Protein AF-A0A924K317-F1 (afdb_monomer_lite)

Foldseek 3Di:
DDDPPDPDPPPPPPPQLDPVQLVVLVVQLVVLLVQLLVCLLVPVPPPVSNVVSVVSNQVSVQSNCVNVVHPNDRPPPCPNPVSNVVSVVVHDPPPPDD

Radius of gyration: 21.22 Å; chains: 1; bounding box: 28×21×93 Å

Sequence (98 aa):
MSGKSVPDRNNYPDARASPVGIARAEADYQRFRFAYLEVARIDPTNEVGLAMIGADMDRAHAQLQALTGLPMLPFTQGPSAVFRREAQRLAPAHEHEE

pLDDT: mean 71.86, std 18.34, range [39.88, 95.5]

Secondary structure (DSSP, 8-state):
-----PPPTT--------HHHHHHHHHHHHHHHHHHHHHHHH-TT-HHHHHHHHHHHHHHHHHHHHHHT-------S-HHHHHHHHHHHHS-------

Structure (mmCIF, N/CA/C/O backbone):
data_AF-A0A924K317-F1
#
_entry.id   AF-A0A924K317-F1
#
loop_
_atom_site.group_PDB
_atom_site.id
_atom_site.type_symbol
_atom_site.label_atom_id
_atom_site.label_alt_id
_atom_site.label_comp_id
_atom_site.label_asym_id
_atom_site.label_entity_id
_atom_site.label_seq_id
_atom_site.pdbx_PDB_ins_code
_atom_site.Cartn_x
_atom_site.Cartn_y
_atom_site.Cartn_z
_atom_site.occupancy
_atom_site.B_iso_or_equiv
_atom_site.auth_seq_id
_atom_site.auth_comp_id
_atom_site.auth_asym_id
_atom_site.auth_atom_id
_atom_site.pdbx_PDB_model_num
ATOM 1 N N . MET A 1 1 ? 14.656 -8.498 -57.978 1.00 40.78 1 MET A N 1
ATOM 2 C CA . MET A 1 1 ? 14.179 -9.435 -56.934 1.00 40.78 1 MET A CA 1
ATOM 3 C C . MET A 1 1 ? 14.550 -8.821 -55.590 1.00 40.78 1 MET A C 1
ATOM 5 O O . MET A 1 1 ? 15.722 -8.769 -55.272 1.00 40.78 1 MET A O 1
ATOM 9 N N . SER A 1 2 ? 13.700 -7.958 -55.032 1.00 44.91 2 SER A N 1
ATOM 10 C CA . SER A 1 2 ? 12.691 -8.274 -54.002 1.00 44.91 2 SER A CA 1
ATOM 11 C C . SER A 1 2 ? 13.260 -9.003 -52.786 1.00 44.91 2 SER A C 1
ATOM 13 O O . SER A 1 2 ? 13.488 -10.204 -52.828 1.00 44.91 2 SER A O 1
ATOM 15 N N . GLY A 1 3 ? 13.409 -8.246 -51.703 1.00 43.97 3 GLY A N 1
ATOM 16 C CA . GLY A 1 3 ? 13.675 -8.724 -50.354 1.00 43.97 3 GLY A CA 1
ATOM 17 C C . GLY A 1 3 ? 13.315 -7.617 -49.368 1.00 43.97 3 GLY A C 1
ATOM 18 O O . GLY A 1 3 ? 14.188 -7.043 -48.733 1.00 43.97 3 GLY A O 1
ATOM 19 N N . LYS A 1 4 ? 12.033 -7.227 -49.324 1.00 50.06 4 LYS A N 1
ATOM 20 C CA . LYS A 1 4 ? 11.515 -6.340 -48.275 1.00 50.06 4 LYS A CA 1
ATOM 21 C C . LYS A 1 4 ? 11.596 -7.112 -46.958 1.00 50.06 4 LYS A C 1
ATOM 23 O O . LYS A 1 4 ? 10.774 -7.998 -46.737 1.00 50.06 4 LYS A O 1
ATOM 28 N N . SER A 1 5 ? 12.586 -6.804 -46.121 1.00 50.34 5 SER A N 1
ATOM 29 C CA . SER A 1 5 ? 12.624 -7.287 -44.742 1.00 50.34 5 SER A CA 1
ATOM 30 C C . SER A 1 5 ? 11.365 -6.812 -44.027 1.00 50.34 5 SER A C 1
ATOM 32 O O . SER A 1 5 ? 11.119 -5.616 -43.877 1.00 50.34 5 SER A O 1
ATOM 34 N N . VAL A 1 6 ? 10.530 -7.780 -43.669 1.00 56.06 6 VAL A N 1
ATOM 35 C CA . VAL A 1 6 ? 9.334 -7.609 -42.849 1.00 56.06 6 VAL A CA 1
ATOM 36 C C . VAL A 1 6 ? 9.787 -7.070 -41.487 1.00 56.06 6 VAL A C 1
ATOM 38 O O . VAL A 1 6 ? 10.749 -7.613 -40.942 1.00 56.06 6 VAL A O 1
ATOM 41 N N . PRO A 1 7 ? 9.161 -6.020 -40.927 1.00 48.91 7 PRO A N 1
ATOM 42 C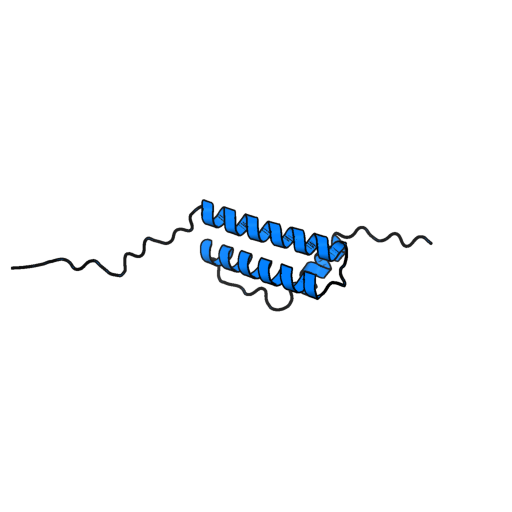 CA . PRO A 1 7 ? 9.483 -5.598 -39.574 1.00 48.91 7 PRO A CA 1
ATOM 43 C C . PRO A 1 7 ? 9.129 -6.735 -38.613 1.00 48.91 7 PRO A C 1
ATOM 45 O O . PRO A 1 7 ? 7.986 -7.196 -38.555 1.00 48.91 7 PRO A O 1
ATOM 48 N N . ASP A 1 8 ? 10.153 -7.203 -37.912 1.00 48.56 8 ASP A N 1
ATOM 49 C CA . ASP A 1 8 ? 10.069 -8.200 -36.861 1.00 48.56 8 ASP A CA 1
ATOM 50 C C . ASP A 1 8 ? 9.066 -7.730 -35.792 1.0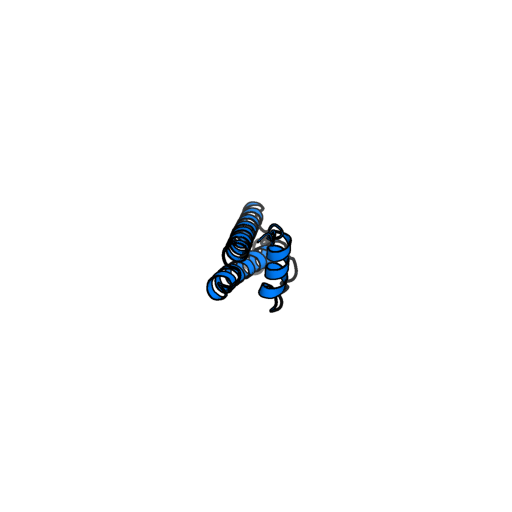0 48.56 8 ASP A C 1
ATOM 52 O O . ASP A 1 8 ? 9.228 -6.680 -35.167 1.00 48.56 8 ASP A O 1
ATOM 56 N N . ARG A 1 9 ? 7.976 -8.488 -35.625 1.00 49.69 9 ARG A N 1
ATOM 57 C CA . ARG A 1 9 ? 6.901 -8.196 -34.660 1.00 49.69 9 ARG A CA 1
ATOM 58 C C . ARG A 1 9 ? 7.320 -8.449 -33.205 1.00 49.69 9 ARG A C 1
ATOM 60 O O . ARG A 1 9 ? 6.490 -8.272 -32.320 1.00 49.69 9 ARG A O 1
ATOM 67 N N . ASN A 1 10 ? 8.570 -8.840 -32.954 1.00 44.38 10 ASN A N 1
ATOM 68 C CA . ASN A 1 10 ? 9.106 -9.067 -31.617 1.00 44.38 10 ASN A CA 1
ATOM 69 C C . ASN A 1 10 ? 9.929 -7.891 -31.083 1.00 44.38 10 ASN A C 1
ATOM 71 O O . ASN A 1 10 ? 10.390 -7.952 -29.945 1.00 44.38 10 ASN A O 1
ATOM 75 N N . ASN A 1 11 ? 10.039 -6.783 -31.821 1.00 42.25 11 ASN A N 1
ATOM 76 C CA . ASN A 1 11 ? 10.598 -5.544 -31.290 1.00 42.25 11 ASN A CA 1
ATOM 77 C C . ASN A 1 11 ? 9.559 -4.787 -30.441 1.00 42.25 11 ASN A C 1
ATOM 79 O O . ASN A 1 11 ? 9.219 -3.635 -30.720 1.00 42.25 11 ASN A O 1
ATOM 83 N N . TYR A 1 12 ? 9.045 -5.438 -29.393 1.00 43.47 12 TYR A N 1
ATOM 84 C CA . TYR A 1 12 ? 8.607 -4.679 -28.230 1.00 43.47 12 TYR A CA 1
ATOM 85 C C . TYR A 1 12 ? 9.869 -4.007 -27.691 1.00 43.47 12 TYR A C 1
ATOM 87 O O . TYR A 1 12 ? 10.850 -4.715 -27.449 1.00 43.47 12 TYR A O 1
ATOM 95 N N . PRO A 1 13 ? 9.906 -2.672 -27.540 1.00 46.16 13 PRO A N 1
ATOM 96 C CA . PRO A 1 13 ? 10.973 -2.076 -26.765 1.00 46.16 13 PRO A CA 1
ATOM 97 C C . PRO A 1 13 ? 10.960 -2.792 -25.420 1.00 46.16 13 PRO A C 1
ATOM 99 O O . PRO A 1 13 ? 9.929 -2.808 -24.748 1.00 46.16 13 PRO A O 1
ATOM 102 N N . ASP A 1 14 ? 12.083 -3.445 -25.120 1.00 50.25 14 ASP A N 1
ATOM 103 C CA . ASP A 1 14 ? 12.518 -3.865 -23.797 1.00 50.25 14 ASP A CA 1
ATOM 104 C C . ASP A 1 14 ? 11.878 -2.900 -22.799 1.00 50.25 14 ASP A C 1
ATOM 106 O O . ASP A 1 14 ? 12.257 -1.724 -22.737 1.00 50.25 14 ASP A O 1
ATOM 110 N N . ALA A 1 15 ? 10.798 -3.345 -22.147 1.00 50.81 15 ALA A N 1
ATOM 111 C CA . ALA A 1 15 ? 10.029 -2.546 -21.209 1.00 50.81 15 ALA A CA 1
ATOM 112 C C . ALA A 1 15 ? 10.855 -2.452 -19.929 1.00 50.81 15 ALA A C 1
ATOM 114 O O . ALA A 1 15 ? 10.443 -2.895 -18.863 1.00 50.81 15 ALA A O 1
ATOM 115 N N . ARG A 1 16 ? 12.067 -1.905 -20.051 1.00 55.56 16 ARG A N 1
ATOM 116 C CA . ARG A 1 16 ? 12.873 -1.426 -18.948 1.00 55.56 16 ARG A CA 1
ATOM 117 C C . ARG A 1 16 ? 11.953 -0.486 -18.216 1.00 55.56 16 ARG A C 1
ATOM 119 O O . ARG A 1 16 ? 11.614 0.577 -18.742 1.00 55.56 16 ARG A O 1
ATOM 126 N N . ALA A 1 17 ? 11.478 -0.918 -17.057 1.00 61.19 17 ALA A N 1
ATOM 127 C CA . ALA A 1 17 ? 10.716 -0.055 -16.195 1.00 61.19 17 ALA A CA 1
ATOM 128 C C . ALA A 1 17 ? 11.494 1.248 -16.068 1.00 61.19 17 ALA A C 1
ATOM 130 O O . ALA A 1 17 ? 12.650 1.268 -15.642 1.00 61.19 17 ALA A O 1
ATOM 131 N N . SER A 1 18 ? 10.891 2.331 -16.557 1.00 78.75 18 SER A N 1
ATOM 132 C CA . SER A 1 18 ? 11.515 3.636 -16.443 1.00 78.75 18 SER A CA 1
ATOM 133 C C . SER A 1 18 ? 11.784 3.867 -14.955 1.00 78.75 18 SER A C 1
ATOM 135 O O . SER A 1 18 ? 10.877 3.612 -14.155 1.00 78.75 18 SER A O 1
ATOM 137 N N . PRO A 1 19 ? 12.966 4.366 -14.556 1.00 81.56 19 PRO A N 1
ATOM 138 C CA . PRO A 1 19 ? 13.222 4.742 -13.167 1.00 81.56 19 PRO A CA 1
ATOM 139 C C . PRO A 1 19 ? 12.106 5.623 -12.582 1.00 81.56 19 PRO A C 1
ATOM 141 O O . PRO A 1 19 ? 11.749 5.492 -11.417 1.00 81.56 19 PRO A O 1
ATOM 144 N N . VAL A 1 20 ? 11.474 6.448 -13.426 1.00 86.06 20 VAL A N 1
ATOM 145 C CA . VAL A 1 20 ? 10.302 7.267 -13.080 1.00 86.06 20 VAL A CA 1
ATOM 146 C C . VAL A 1 20 ? 9.067 6.415 -12.757 1.00 86.06 20 VAL A C 1
ATOM 148 O O . VAL A 1 20 ? 8.325 6.727 -11.831 1.00 86.06 20 VAL A O 1
ATOM 151 N N . GLY A 1 21 ? 8.835 5.336 -13.506 1.00 85.62 21 GLY A N 1
ATOM 152 C CA . GLY A 1 21 ? 7.727 4.407 -13.276 1.00 85.62 21 GLY A CA 1
ATOM 153 C C . GLY A 1 21 ? 7.884 3.619 -11.977 1.00 85.62 21 GLY A C 1
ATOM 154 O O . GLY A 1 21 ? 6.916 3.491 -11.232 1.00 85.62 21 GLY A O 1
ATOM 155 N N . ILE A 1 22 ? 9.104 3.156 -11.682 1.00 86.81 22 ILE A N 1
ATOM 156 C CA . ILE A 1 22 ? 9.428 2.471 -10.419 1.00 86.81 22 ILE A CA 1
ATOM 157 C C . ILE A 1 22 ? 9.212 3.425 -9.242 1.00 86.81 22 ILE A C 1
ATOM 159 O O . ILE A 1 22 ? 8.457 3.098 -8.332 1.00 86.81 22 ILE A O 1
ATOM 163 N N . ALA A 1 23 ? 9.792 4.629 -9.302 1.00 88.62 23 ALA A N 1
ATOM 164 C CA . ALA A 1 23 ? 9.666 5.624 -8.239 1.00 88.62 23 ALA A CA 1
ATOM 165 C C . ALA A 1 23 ? 8.205 6.014 -7.969 1.00 88.62 23 ALA A C 1
ATOM 167 O O . ALA A 1 23 ? 7.810 6.206 -6.821 1.00 88.62 23 ALA A O 1
ATOM 168 N N . ARG A 1 24 ? 7.377 6.103 -9.018 1.00 89.94 24 ARG A N 1
ATOM 169 C CA . ARG A 1 24 ? 5.947 6.386 -8.870 1.00 89.94 24 ARG A CA 1
ATOM 170 C C . ARG A 1 24 ? 5.196 5.233 -8.203 1.00 89.94 24 ARG A C 1
ATOM 172 O O . ARG A 1 24 ? 4.442 5.483 -7.271 1.00 89.94 24 ARG A O 1
ATOM 179 N N . ALA A 1 25 ? 5.419 3.996 -8.647 1.00 89.25 25 ALA A N 1
ATOM 180 C CA . ALA A 1 25 ? 4.777 2.823 -8.052 1.00 89.25 25 ALA A CA 1
ATOM 181 C C . ALA A 1 25 ? 5.190 2.628 -6.582 1.00 89.25 25 ALA A C 1
ATOM 183 O O . ALA A 1 25 ? 4.360 2.293 -5.740 1.00 89.25 25 ALA A O 1
ATOM 184 N N . GLU A 1 26 ? 6.456 2.898 -6.258 1.00 90.69 26 GLU A N 1
ATOM 185 C CA . GLU A 1 26 ? 6.956 2.882 -4.885 1.00 90.69 26 GLU A CA 1
ATOM 186 C C . GLU A 1 26 ? 6.309 3.981 -4.029 1.00 90.69 26 GLU A C 1
ATOM 188 O O . GLU A 1 26 ? 5.844 3.701 -2.923 1.00 90.69 26 GLU A O 1
ATOM 193 N N . ALA A 1 27 ? 6.205 5.209 -4.546 1.00 94.19 27 ALA A N 1
ATOM 194 C CA . ALA A 1 27 ? 5.539 6.308 -3.848 1.00 94.19 27 ALA A CA 1
ATOM 195 C C . ALA A 1 27 ? 4.054 6.009 -3.577 1.00 94.19 27 ALA A C 1
ATOM 197 O O . ALA A 1 27 ? 3.572 6.258 -2.470 1.00 94.19 27 ALA A O 1
ATOM 198 N N . ASP A 1 28 ? 3.344 5.435 -4.552 1.00 92.69 28 ASP A N 1
ATOM 199 C CA . ASP A 1 28 ? 1.943 5.038 -4.398 1.00 92.69 28 ASP A CA 1
ATOM 200 C C . ASP A 1 28 ? 1.798 3.934 -3.335 1.00 92.69 28 ASP A C 1
ATOM 202 O O . ASP A 1 28 ? 0.967 4.055 -2.432 1.00 92.69 28 ASP A O 1
ATOM 206 N N . TYR A 1 29 ? 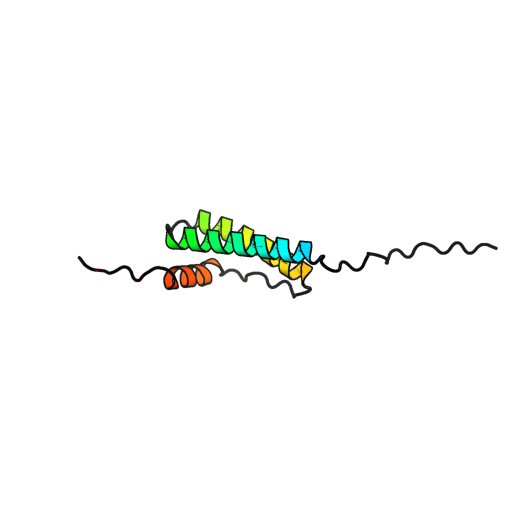2.660 2.910 -3.356 1.00 91.88 29 TYR A N 1
ATOM 207 C CA . TYR A 1 29 ? 2.672 1.863 -2.329 1.00 91.88 29 TYR A CA 1
ATOM 208 C C . TYR A 1 29 ? 2.901 2.432 -0.921 1.00 91.88 29 TYR A C 1
ATOM 210 O O . TYR A 1 29 ? 2.146 2.123 0.003 1.00 91.88 29 TYR A O 1
ATOM 218 N N . GLN A 1 30 ? 3.900 3.304 -0.749 1.00 94.00 30 GLN A N 1
ATOM 219 C CA . GLN A 1 30 ? 4.188 3.916 0.553 1.00 94.00 30 GLN A CA 1
ATOM 220 C C . GLN A 1 30 ? 3.044 4.813 1.035 1.00 94.00 30 GLN A C 1
ATOM 222 O O . GLN A 1 30 ? 2.722 4.811 2.224 1.00 94.00 30 GLN A O 1
ATOM 227 N N . ARG A 1 31 ? 2.387 5.537 0.122 1.00 95.50 31 ARG A N 1
ATOM 228 C CA . ARG A 1 31 ? 1.219 6.364 0.440 1.00 95.50 31 ARG A CA 1
ATOM 229 C C . ARG A 1 31 ? 0.063 5.523 0.979 1.00 95.50 31 ARG A C 1
ATOM 231 O O . ARG A 1 31 ? -0.507 5.881 2.009 1.00 95.50 31 ARG A O 1
ATOM 238 N N . PHE A 1 32 ? -0.271 4.410 0.323 1.00 93.12 32 PHE A N 1
ATOM 239 C CA . PHE A 1 32 ? -1.338 3.525 0.801 1.00 93.12 32 PHE A CA 1
ATOM 240 C C . PHE A 1 32 ? -0.957 2.817 2.100 1.00 93.12 32 PHE A C 1
ATOM 242 O O . PHE A 1 32 ? -1.787 2.721 3.001 1.00 93.12 32 PHE A O 1
ATOM 249 N N . ARG A 1 33 ? 0.307 2.404 2.251 1.00 91.31 33 ARG A N 1
ATOM 250 C CA . ARG A 1 33 ? 0.806 1.833 3.508 1.00 91.31 33 ARG A CA 1
ATOM 251 C C . ARG A 1 33 ? 0.666 2.817 4.670 1.00 91.31 33 ARG A C 1
ATOM 253 O O . ARG A 1 33 ? 0.195 2.429 5.736 1.00 91.31 33 ARG A O 1
ATOM 260 N N . PHE A 1 34 ? 1.037 4.083 4.476 1.00 93.94 34 PHE A N 1
ATOM 261 C CA . PHE A 1 34 ? 0.877 5.115 5.502 1.00 93.94 34 PHE A CA 1
ATOM 262 C C . PHE A 1 34 ? -0.597 5.310 5.879 1.00 93.94 34 PHE A C 1
ATOM 264 O O . PHE A 1 34 ? -0.932 5.253 7.059 1.00 93.94 34 PHE A O 1
ATOM 271 N N . ALA A 1 35 ? -1.479 5.448 4.883 1.00 92.69 35 ALA A N 1
ATOM 272 C CA . ALA A 1 35 ? -2.916 5.599 5.113 1.00 92.69 35 ALA A CA 1
ATOM 273 C C . ALA A 1 35 ? -3.513 4.392 5.857 1.00 92.69 35 ALA A C 1
ATOM 275 O O . ALA A 1 35 ? -4.319 4.562 6.769 1.00 92.69 35 ALA A O 1
ATOM 276 N N . TYR A 1 36 ? -3.084 3.174 5.512 1.00 89.81 36 TYR A N 1
ATOM 277 C CA . TYR A 1 36 ? -3.527 1.959 6.190 1.00 89.81 36 TYR A CA 1
ATOM 278 C C . TYR A 1 36 ? -3.141 1.994 7.669 1.00 89.81 36 TYR A C 1
ATOM 280 O O . TYR A 1 36 ? -3.976 1.741 8.533 1.00 89.81 36 TYR A O 1
ATOM 288 N N . LEU A 1 37 ? -1.875 2.308 7.970 1.00 89.56 37 LEU A N 1
ATOM 289 C CA . LEU A 1 37 ? -1.370 2.356 9.343 1.00 89.56 37 LEU A CA 1
ATOM 290 C C . LEU A 1 37 ? -2.039 3.466 10.157 1.00 89.56 37 LEU A C 1
ATOM 292 O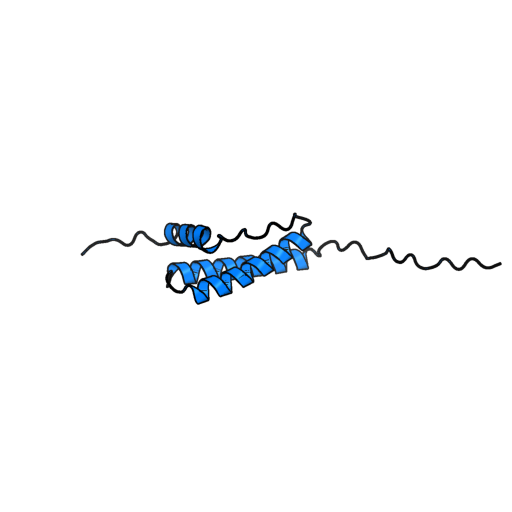 O . LEU A 1 37 ? -2.338 3.262 11.331 1.00 89.56 37 LEU A O 1
ATOM 296 N N . GLU A 1 38 ? -2.304 4.618 9.544 1.00 92.00 38 GLU A N 1
ATOM 297 C CA . GLU A 1 38 ? -3.009 5.722 10.187 1.00 92.00 38 GLU A CA 1
ATOM 298 C C . GLU A 1 38 ? -4.440 5.327 10.568 1.00 92.00 38 GLU A C 1
ATOM 300 O O . GLU A 1 38 ? -4.821 5.471 11.730 1.00 92.00 38 GLU A O 1
ATOM 305 N N . VAL A 1 39 ? -5.200 4.749 9.631 1.00 87.19 39 VAL A N 1
ATOM 306 C CA . VAL A 1 39 ? -6.558 4.258 9.905 1.00 87.19 39 VAL A CA 1
ATOM 307 C C . VAL A 1 39 ? -6.529 3.139 10.938 1.00 87.19 39 VAL A C 1
ATOM 309 O O . VAL A 1 39 ? -7.295 3.182 11.891 1.00 87.19 39 VAL A O 1
ATOM 312 N N . ALA A 1 40 ? -5.609 2.182 10.820 1.00 87.69 40 ALA A N 1
ATOM 313 C CA . ALA A 1 40 ? -5.500 1.077 11.769 1.00 87.69 40 ALA A CA 1
ATOM 314 C C . ALA A 1 40 ? -5.139 1.543 13.189 1.00 87.69 40 ALA A C 1
ATOM 316 O O . ALA A 1 40 ? -5.501 0.878 14.155 1.00 87.69 40 ALA A O 1
ATOM 317 N N . ARG A 1 41 ? -4.426 2.668 13.325 1.00 87.06 41 ARG A N 1
ATOM 318 C CA . ARG A 1 41 ? -4.095 3.278 14.618 1.00 87.06 41 ARG A CA 1
ATOM 319 C C . ARG A 1 41 ? -5.271 4.056 15.210 1.00 87.06 41 ARG A C 1
ATOM 321 O O . ARG A 1 41 ? -5.453 4.019 16.420 1.00 87.06 41 ARG A O 1
ATOM 328 N N . ILE A 1 42 ? -6.014 4.796 14.384 1.00 91.00 42 ILE A N 1
ATOM 329 C CA . ILE A 1 42 ? -7.119 5.663 14.831 1.00 91.00 42 ILE A CA 1
ATOM 330 C C . ILE A 1 42 ? -8.393 4.851 15.081 1.00 91.00 42 ILE A C 1
ATOM 332 O O . ILE A 1 42 ? -9.045 5.029 16.104 1.00 91.00 42 ILE A O 1
ATOM 336 N N . ASP A 1 43 ? -8.740 3.968 14.148 1.00 89.25 43 ASP A N 1
ATOM 337 C CA . ASP A 1 43 ? -9.929 3.124 14.191 1.00 89.25 43 ASP A CA 1
ATOM 338 C C . ASP A 1 43 ? -9.605 1.724 13.633 1.00 89.25 43 ASP A C 1
ATOM 340 O O . ASP A 1 43 ? -9.888 1.408 12.469 1.00 89.25 43 ASP A O 1
ATOM 344 N N . PRO A 1 44 ? -9.013 0.843 14.460 1.00 84.81 44 PRO A N 1
ATOM 345 C CA . PRO A 1 44 ? -8.698 -0.529 14.064 1.00 84.81 44 PRO A CA 1
ATOM 346 C C . PRO A 1 44 ? -9.938 -1.378 13.747 1.00 84.81 44 PRO A C 1
ATOM 348 O O . PRO A 1 44 ? -9.791 -2.475 13.200 1.00 84.81 44 PRO A O 1
ATOM 351 N N . THR A 1 45 ? -11.138 -0.908 14.106 1.00 85.88 45 THR A N 1
ATOM 352 C CA . THR A 1 45 ? -12.409 -1.602 13.866 1.00 85.88 45 THR A CA 1
ATOM 353 C C . THR A 1 45 ? -13.065 -1.205 12.548 1.00 85.88 45 THR A C 1
ATOM 355 O O . THR A 1 45 ? -14.033 -1.842 12.135 1.00 85.88 45 THR A O 1
ATOM 358 N N . ASN A 1 46 ? -12.512 -0.217 11.836 1.00 88.25 46 ASN A N 1
ATOM 359 C CA . ASN A 1 46 ? -12.962 0.169 10.504 1.00 88.25 46 ASN A CA 1
ATOM 360 C C . ASN A 1 46 ? -12.531 -0.854 9.443 1.00 88.25 46 ASN A C 1
ATOM 362 O O . ASN A 1 46 ? -11.648 -0.613 8.617 1.00 88.25 46 ASN A O 1
ATOM 366 N N . GLU A 1 47 ? -13.165 -2.025 9.462 1.00 84.44 47 GLU A N 1
ATOM 367 C CA . GLU A 1 47 ? -12.829 -3.138 8.573 1.00 84.44 47 GLU A CA 1
ATOM 368 C C . GLU A 1 47 ? -12.981 -2.770 7.094 1.00 84.44 47 GLU A C 1
ATOM 370 O O . GLU A 1 47 ? -12.163 -3.183 6.273 1.00 84.44 47 GLU A O 1
ATOM 375 N N . VAL A 1 48 ? -13.981 -1.949 6.757 1.00 87.69 48 VAL A N 1
ATOM 376 C CA . VAL A 1 48 ? -14.234 -1.500 5.380 1.00 87.69 48 VAL A CA 1
ATOM 377 C C . VAL A 1 48 ? -13.123 -0.567 4.900 1.00 87.69 48 VAL A C 1
ATOM 379 O O . VAL A 1 48 ? -12.563 -0.791 3.828 1.00 87.69 48 VAL A O 1
ATOM 382 N N . GLY A 1 49 ? -12.763 0.445 5.694 1.00 87.62 49 GLY A N 1
ATOM 383 C CA . GLY A 1 49 ? -11.690 1.382 5.355 1.00 87.62 49 GLY A CA 1
ATOM 384 C C . GLY A 1 49 ? -10.342 0.678 5.213 1.00 87.62 49 GLY A C 1
ATOM 385 O O . GLY A 1 49 ? -9.631 0.887 4.230 1.00 87.62 49 GLY A O 1
ATOM 386 N N . LEU A 1 50 ? -10.030 -0.230 6.139 1.00 87.19 50 LEU A N 1
ATOM 387 C CA . LEU A 1 50 ? -8.816 -1.044 6.080 1.00 87.19 50 LEU A CA 1
ATOM 388 C C . LEU A 1 50 ? -8.798 -1.969 4.856 1.00 87.19 50 LEU A C 1
ATOM 390 O O . LEU A 1 50 ? -7.768 -2.075 4.191 1.00 87.19 50 LEU A O 1
ATOM 394 N N . ALA A 1 51 ? -9.922 -2.604 4.512 1.00 85.50 51 ALA A N 1
ATOM 395 C CA . ALA A 1 51 ? -10.017 -3.460 3.330 1.00 85.50 51 ALA A CA 1
ATOM 396 C C . ALA A 1 51 ? -9.839 -2.673 2.022 1.00 85.50 51 ALA A C 1
ATOM 398 O O . ALA A 1 51 ? -9.139 -3.137 1.121 1.00 85.50 51 ALA A O 1
ATOM 399 N N . MET A 1 52 ? -10.428 -1.477 1.921 1.00 89.00 52 MET A N 1
ATOM 400 C CA . MET A 1 52 ? -10.291 -0.618 0.740 1.00 89.00 52 MET A CA 1
ATOM 401 C C . MET A 1 52 ? -8.844 -0.167 0.534 1.00 89.00 52 MET A C 1
ATOM 403 O O . MET A 1 52 ? -8.293 -0.350 -0.550 1.00 89.00 52 MET A O 1
ATOM 407 N N . ILE A 1 53 ? -8.205 0.358 1.584 1.00 91.06 53 ILE A N 1
ATOM 408 C CA . ILE A 1 53 ? -6.816 0.824 1.497 1.00 91.06 53 ILE A CA 1
ATOM 409 C C . ILE A 1 53 ? -5.869 -0.354 1.245 1.00 91.06 53 ILE A C 1
ATOM 411 O O . ILE A 1 53 ? -4.943 -0.237 0.445 1.00 91.06 53 ILE A O 1
ATOM 415 N N . GLY A 1 54 ? -6.117 -1.505 1.879 1.00 87.62 54 GLY A N 1
ATOM 416 C CA . GLY A 1 54 ? -5.353 -2.729 1.637 1.00 87.62 54 GLY A CA 1
ATOM 417 C C . GLY A 1 54 ? -5.417 -3.174 0.174 1.00 87.62 54 GLY A C 1
ATOM 418 O O . GLY A 1 54 ? -4.383 -3.470 -0.416 1.00 87.62 54 GLY A O 1
ATOM 419 N N . ALA A 1 55 ? -6.599 -3.137 -0.447 1.00 87.62 55 ALA A N 1
ATOM 420 C CA . ALA A 1 55 ? -6.754 -3.480 -1.859 1.00 87.62 55 ALA A CA 1
ATOM 421 C C . ALA A 1 55 ? -5.997 -2.520 -2.797 1.00 87.62 55 ALA A C 1
ATOM 423 O O . ALA A 1 55 ? -5.414 -2.961 -3.789 1.00 87.62 55 ALA A O 1
ATOM 424 N N . ASP A 1 56 ? -5.983 -1.218 -2.502 1.00 89.88 56 ASP A N 1
ATOM 425 C CA . ASP A 1 56 ? -5.231 -0.239 -3.297 1.00 89.88 56 ASP A CA 1
ATOM 426 C C . ASP A 1 56 ? -3.713 -0.386 -3.104 1.00 89.88 56 ASP A C 1
ATOM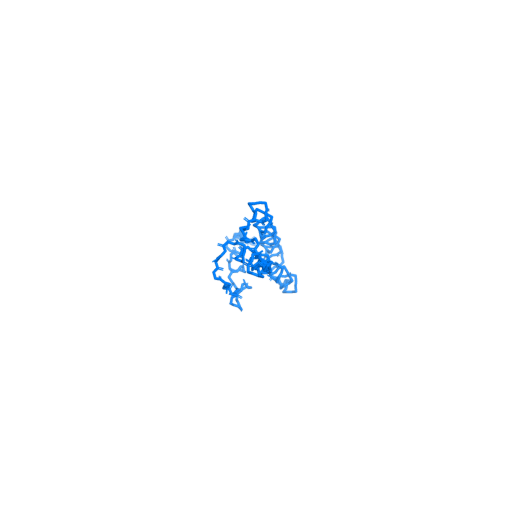 428 O O . ASP A 1 56 ? -2.952 -0.328 -4.075 1.00 89.88 56 ASP A O 1
ATOM 432 N N . MET A 1 57 ? -3.271 -0.674 -1.877 1.00 90.31 57 MET A N 1
ATOM 433 C CA . MET A 1 57 ? -1.880 -1.005 -1.567 1.00 90.31 57 MET A CA 1
ATOM 434 C C . MET A 1 57 ? -1.414 -2.257 -2.324 1.00 90.31 57 MET A C 1
ATOM 436 O O . MET A 1 57 ? -0.327 -2.248 -2.905 1.00 90.31 57 MET A O 1
ATOM 440 N N . ASP A 1 58 ? -2.243 -3.304 -2.381 1.00 86.19 58 ASP A N 1
ATOM 441 C CA . ASP A 1 58 ? -1.947 -4.536 -3.118 1.00 86.19 58 ASP A CA 1
ATOM 442 C C . ASP A 1 58 ? -1.784 -4.269 -4.618 1.00 86.19 58 ASP A C 1
ATOM 444 O O . ASP A 1 58 ? -0.852 -4.782 -5.240 1.00 86.19 58 ASP A O 1
ATOM 448 N N . ARG A 1 59 ? -2.637 -3.418 -5.208 1.00 86.75 59 ARG A N 1
ATOM 449 C CA . ARG A 1 59 ? -2.505 -3.010 -6.619 1.00 86.75 59 ARG A CA 1
ATOM 450 C C . ARG A 1 59 ? -1.212 -2.237 -6.876 1.00 86.75 59 ARG A C 1
ATOM 452 O O . ARG A 1 59 ? -0.544 -2.501 -7.876 1.00 86.75 59 ARG A O 1
ATOM 459 N N . ALA A 1 60 ? -0.839 -1.315 -5.989 1.00 88.69 60 ALA A N 1
ATOM 460 C CA . ALA A 1 60 ? 0.406 -0.558 -6.117 1.00 88.69 60 ALA A CA 1
ATOM 461 C C . ALA A 1 60 ? 1.641 -1.465 -5.988 1.00 88.69 60 ALA A C 1
ATOM 463 O O . ALA A 1 60 ? 2.585 -1.357 -6.772 1.00 88.69 60 ALA A O 1
ATOM 464 N N . HIS A 1 61 ? 1.612 -2.420 -5.054 1.00 86.88 61 HIS A N 1
ATOM 465 C CA . HIS A 1 61 ? 2.691 -3.391 -4.887 1.00 86.88 61 HIS A CA 1
ATOM 466 C C . HIS A 1 61 ? 2.806 -4.338 -6.086 1.00 86.88 61 HIS A C 1
ATOM 468 O O . HIS A 1 61 ? 3.908 -4.593 -6.569 1.00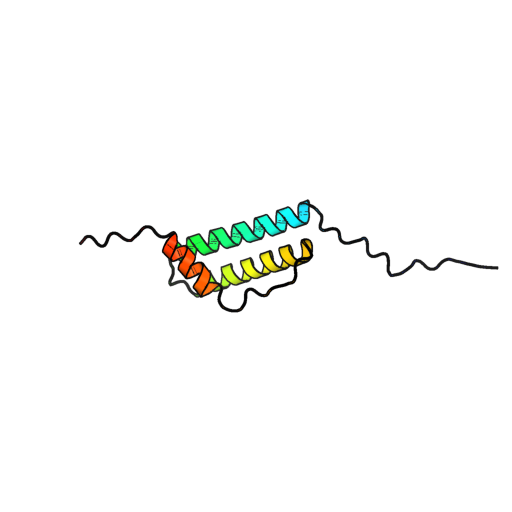 86.88 61 HIS A O 1
ATOM 474 N N . ALA A 1 62 ? 1.674 -4.799 -6.619 1.00 85.38 62 ALA A N 1
ATOM 475 C CA . ALA A 1 62 ? 1.613 -5.591 -7.839 1.00 85.38 62 ALA A CA 1
ATOM 476 C C . ALA A 1 62 ? 2.249 -4.837 -9.025 1.00 85.38 62 ALA A C 1
ATOM 478 O O . ALA A 1 62 ? 3.085 -5.377 -9.752 1.00 85.38 62 ALA A O 1
ATOM 479 N N . GLN A 1 63 ? 1.931 -3.553 -9.189 1.00 86.44 63 GLN A N 1
ATOM 480 C CA . GLN A 1 63 ? 2.552 -2.717 -10.215 1.00 86.44 63 GLN A CA 1
ATOM 481 C C . GLN A 1 63 ? 4.069 -2.576 -10.008 1.00 86.44 63 GLN A C 1
ATOM 483 O O . GLN A 1 63 ? 4.829 -2.670 -10.972 1.00 86.44 63 GLN A O 1
ATOM 488 N N . LEU A 1 64 ? 4.528 -2.399 -8.767 1.00 86.38 64 LEU A N 1
ATOM 489 C CA . LEU A 1 64 ? 5.954 -2.324 -8.445 1.00 86.38 64 LEU A CA 1
ATOM 490 C C . LEU A 1 64 ? 6.690 -3.639 -8.761 1.00 86.38 64 LEU A C 1
ATOM 492 O O . LEU A 1 64 ? 7.773 -3.609 -9.347 1.00 86.38 64 LEU A O 1
ATOM 496 N N . GLN A 1 65 ? 6.099 -4.791 -8.433 1.00 85.06 65 GLN A N 1
ATOM 497 C CA . GLN A 1 65 ? 6.650 -6.115 -8.755 1.00 85.06 65 GLN A CA 1
ATOM 498 C C . GLN A 1 65 ? 6.779 -6.313 -10.270 1.00 85.06 65 GLN A C 1
ATOM 500 O O . GLN A 1 65 ? 7.842 -6.699 -10.754 1.00 85.06 65 GLN A O 1
ATOM 505 N N . ALA A 1 66 ? 5.734 -5.959 -11.025 1.00 85.19 66 ALA A N 1
ATOM 506 C CA . ALA A 1 66 ? 5.740 -6.039 -12.484 1.00 85.19 66 ALA A CA 1
ATOM 507 C C . ALA A 1 66 ? 6.839 -5.168 -13.117 1.00 85.19 66 ALA A C 1
ATOM 509 O O . ALA A 1 66 ? 7.479 -5.583 -14.080 1.00 85.19 66 ALA A O 1
ATOM 510 N N . LEU A 1 67 ? 7.089 -3.977 -12.562 1.00 84.62 67 LEU A N 1
ATOM 511 C CA . LEU A 1 67 ? 8.128 -3.063 -13.042 1.00 84.62 67 LEU A CA 1
ATOM 512 C C . LEU A 1 67 ? 9.547 -3.515 -12.662 1.00 84.62 67 LEU A C 1
ATOM 514 O O . LEU A 1 67 ? 10.489 -3.315 -13.420 1.00 84.62 67 LEU A O 1
ATOM 518 N N . THR A 1 68 ? 9.723 -4.134 -11.501 1.00 81.88 68 THR A N 1
ATOM 519 C CA . THR A 1 68 ? 11.043 -4.576 -11.014 1.00 81.88 68 THR A CA 1
ATOM 520 C C . THR A 1 68 ? 11.424 -5.982 -11.479 1.00 81.88 68 THR A C 1
ATOM 522 O O . THR A 1 68 ? 12.527 -6.444 -11.194 1.00 81.88 68 THR A O 1
ATOM 525 N N . GLY A 1 69 ? 10.534 -6.664 -12.208 1.00 76.19 69 GLY A N 1
ATOM 526 C CA . GLY A 1 69 ? 10.737 -8.044 -12.652 1.00 76.19 69 GLY A CA 1
ATOM 527 C C . GLY A 1 69 ? 10.704 -9.058 -11.506 1.00 76.19 69 GLY A C 1
ATOM 528 O O . GLY A 1 69 ? 11.152 -10.192 -11.674 1.00 76.19 69 GLY A O 1
ATOM 529 N N . LEU A 1 70 ? 10.195 -8.657 -10.338 1.00 72.56 70 LEU A N 1
ATOM 530 C CA . LEU A 1 70 ? 10.001 -9.553 -9.209 1.00 72.56 70 LEU A CA 1
ATOM 531 C C . LEU A 1 70 ? 8.757 -10.423 -9.448 1.00 72.56 70 LEU A C 1
ATOM 533 O O . LEU A 1 70 ? 7.779 -9.957 -10.039 1.00 72.56 70 LEU A O 1
ATOM 537 N N . PRO A 1 71 ? 8.762 -11.690 -8.995 1.00 66.50 71 PRO A N 1
ATOM 538 C CA . PRO A 1 71 ? 7.589 -12.545 -9.100 1.00 66.50 71 PRO A CA 1
ATOM 539 C C . PRO A 1 71 ? 6.396 -11.890 -8.402 1.00 66.50 71 PRO A C 1
ATOM 541 O O . PRO A 1 71 ? 6.525 -11.382 -7.285 1.00 66.50 71 PRO A O 1
ATOM 544 N N . MET A 1 72 ? 5.233 -11.930 -9.061 1.00 61.56 72 MET A N 1
ATOM 545 C CA . MET A 1 72 ? 3.985 -11.451 -8.477 1.00 61.56 72 MET A CA 1
ATOM 546 C C . MET A 1 72 ? 3.576 -12.381 -7.344 1.00 61.56 72 MET A C 1
ATOM 548 O O . MET A 1 72 ? 2.931 -13.407 -7.562 1.00 61.56 72 MET A O 1
ATOM 552 N N . LEU A 1 73 ? 3.994 -12.049 -6.131 1.00 60.00 73 LEU A N 1
ATOM 553 C CA . LEU A 1 73 ? 3.484 -12.697 -4.941 1.00 60.00 73 LEU A CA 1
ATOM 554 C C . LEU A 1 73 ? 2.184 -11.974 -4.596 1.00 60.00 73 LEU A C 1
ATOM 556 O O . LEU A 1 73 ? 2.255 -10.802 -4.208 1.00 60.00 73 LEU A O 1
ATOM 560 N N . PRO A 1 74 ? 1.004 -12.613 -4.747 1.00 55.50 74 PRO A N 1
ATOM 561 C CA . PRO A 1 74 ? -0.200 -12.045 -4.169 1.00 55.50 74 PRO A CA 1
ATOM 562 C C . PRO A 1 74 ? 0.088 -11.812 -2.688 1.00 55.50 74 PRO A C 1
ATOM 564 O O . PRO A 1 74 ? 0.680 -12.674 -2.035 1.00 55.50 74 PRO A O 1
ATOM 567 N N . PHE A 1 75 ? -0.312 -10.660 -2.153 1.00 54.53 75 PHE A N 1
ATOM 568 C CA . PHE A 1 75 ? -0.436 -10.514 -0.710 1.00 54.53 75 PHE A CA 1
ATOM 569 C C . PHE A 1 75 ? -1.459 -11.566 -0.272 1.00 54.53 75 PHE A C 1
ATOM 571 O O . PHE A 1 75 ? -2.665 -11.421 -0.458 1.00 54.53 75 PHE A O 1
ATOM 578 N N . THR A 1 76 ? -0.959 -12.718 0.167 1.00 46.81 76 THR A N 1
ATOM 579 C CA . THR A 1 76 ? -1.721 -13.949 0.350 1.00 46.81 76 THR A CA 1
ATOM 580 C C . THR A 1 76 ? -2.698 -13.753 1.499 1.00 46.81 76 THR A C 1
ATOM 582 O O . THR A 1 76 ? -2.335 -13.965 2.645 1.00 46.81 76 THR A O 1
ATOM 585 N N . GLN A 1 77 ? -3.908 -13.274 1.201 1.00 45.41 77 GLN A N 1
ATOM 586 C CA . GLN A 1 77 ? -5.144 -13.338 2.001 1.00 45.41 77 GLN A CA 1
ATOM 587 C C . GLN A 1 77 ? -5.059 -13.056 3.521 1.00 45.41 77 GLN A C 1
ATOM 589 O O . GLN A 1 77 ? -5.967 -13.403 4.269 1.00 45.41 77 GLN A O 1
ATOM 594 N N . GLY A 1 78 ? -4.010 -12.385 3.994 1.00 46.22 78 GLY A N 1
ATOM 595 C CA . GLY A 1 78 ? -3.804 -12.020 5.394 1.00 46.22 78 GLY A CA 1
ATOM 596 C C . GLY A 1 78 ? -3.088 -10.685 5.656 1.00 46.22 78 GLY A C 1
ATOM 597 O O . GLY A 1 78 ? -2.493 -10.567 6.732 1.00 46.22 78 GLY A O 1
ATOM 598 N N . PRO A 1 79 ? -3.109 -9.664 4.765 1.00 55.44 79 PRO A N 1
ATOM 599 C CA . PRO A 1 79 ? -2.529 -8.362 5.095 1.00 55.44 79 PRO A CA 1
ATOM 600 C C . PRO A 1 79 ? -3.280 -7.701 6.257 1.00 55.44 79 PRO A C 1
ATOM 602 O O . PRO A 1 79 ? -2.648 -7.084 7.112 1.00 55.44 79 PRO A O 1
ATOM 605 N N . SER A 1 80 ? -4.593 -7.930 6.385 1.00 55.66 80 SER A N 1
ATOM 606 C CA . SER A 1 80 ? -5.371 -7.423 7.517 1.00 55.66 80 SER A CA 1
ATOM 607 C C . SER A 1 80 ? -4.771 -7.843 8.859 1.00 55.66 80 SER A C 1
ATOM 609 O O . SER A 1 80 ? -4.623 -7.004 9.735 1.00 55.66 80 SER A O 1
ATOM 611 N N . ALA A 1 81 ? -4.335 -9.096 9.021 1.00 59.38 81 ALA A N 1
ATOM 612 C CA . ALA A 1 81 ? -3.758 -9.580 10.274 1.00 59.38 81 ALA A CA 1
ATOM 613 C C . ALA A 1 81 ? -2.315 -9.092 10.510 1.00 59.38 81 ALA A C 1
ATOM 615 O O . ALA A 1 81 ? -1.971 -8.724 11.635 1.00 59.38 81 ALA A O 1
ATOM 616 N N . VAL A 1 82 ? -1.468 -9.072 9.474 1.00 63.34 82 VAL A N 1
ATOM 617 C CA . VAL A 1 82 ? -0.061 -8.639 9.592 1.00 63.34 82 VAL A CA 1
ATOM 618 C C . VAL A 1 82 ? 0.027 -7.140 9.860 1.00 63.34 82 VAL A C 1
ATOM 620 O O . VAL A 1 82 ? 0.701 -6.730 10.805 1.00 63.34 82 VAL A O 1
ATOM 623 N N . PHE A 1 83 ? -0.711 -6.330 9.103 1.00 61.62 83 PHE A N 1
ATOM 624 C CA . PHE A 1 83 ? -0.711 -4.885 9.291 1.00 61.62 83 PHE A CA 1
ATOM 625 C C . PHE A 1 83 ? -1.516 -4.453 10.517 1.00 61.62 83 PHE A C 1
ATOM 627 O O . PHE A 1 83 ? -1.141 -3.476 11.152 1.00 61.62 83 PHE A O 1
ATOM 634 N N . ARG A 1 84 ? -2.560 -5.186 10.935 1.00 63.03 84 ARG A N 1
ATOM 635 C CA . ARG A 1 84 ? -3.213 -4.933 12.236 1.00 63.03 84 ARG A CA 1
ATOM 636 C C . ARG A 1 84 ? -2.248 -5.214 13.394 1.00 63.03 84 ARG A C 1
ATOM 638 O O . ARG A 1 84 ? -2.205 -4.428 14.332 1.00 63.03 84 ARG A O 1
ATOM 645 N N . ARG A 1 85 ? -1.399 -6.250 13.305 1.00 62.78 85 ARG A N 1
ATOM 646 C CA . ARG A 1 85 ? -0.299 -6.482 14.270 1.00 62.78 85 ARG A CA 1
ATOM 647 C C . ARG A 1 85 ? 0.794 -5.413 14.212 1.00 62.78 85 ARG A C 1
ATOM 649 O O . ARG A 1 85 ? 1.418 -5.126 15.229 1.00 62.78 85 ARG A O 1
ATOM 656 N N . GLU A 1 86 ? 1.092 -4.869 13.038 1.00 66.44 86 GLU A N 1
ATOM 657 C CA . GLU A 1 86 ? 2.052 -3.769 12.890 1.00 66.44 86 GLU A CA 1
ATOM 658 C C . GLU A 1 86 ? 1.490 -2.466 13.473 1.00 66.44 86 GLU A C 1
ATOM 660 O O . GLU A 1 86 ? 2.159 -1.826 14.277 1.00 66.44 86 GLU A O 1
ATOM 665 N N . ALA A 1 87 ? 0.230 -2.142 13.184 1.00 62.91 87 ALA A N 1
ATOM 666 C CA . ALA A 1 87 ? -0.485 -1.018 13.777 1.00 62.91 87 ALA A CA 1
ATOM 667 C C . ALA A 1 87 ? -0.590 -1.141 15.304 1.00 62.91 87 ALA A C 1
ATOM 669 O O . ALA A 1 87 ? -0.337 -0.170 16.003 1.00 62.91 87 ALA A O 1
ATOM 670 N N . GLN A 1 88 ? -0.863 -2.338 15.835 1.00 64.94 88 GLN A N 1
ATOM 671 C CA . GLN A 1 88 ? -0.845 -2.599 17.281 1.00 64.94 88 GLN A CA 1
ATOM 672 C C . GLN A 1 88 ? 0.541 -2.415 17.911 1.00 64.94 88 GLN A C 1
ATOM 674 O O . GLN A 1 88 ? 0.628 -1.977 19.050 1.00 64.94 88 GLN A O 1
ATOM 679 N N . ARG A 1 89 ? 1.626 -2.740 17.196 1.00 68.81 89 ARG A N 1
ATOM 680 C CA . ARG A 1 89 ? 2.999 -2.509 17.680 1.00 68.81 89 ARG A CA 1
ATOM 681 C C . ARG A 1 89 ? 3.412 -1.041 17.644 1.00 68.81 89 ARG A C 1
ATOM 683 O O . ARG A 1 89 ? 4.273 -0.643 18.418 1.00 68.81 89 ARG A O 1
ATOM 690 N N . LEU A 1 90 ? 2.845 -0.274 16.720 1.00 64.31 90 LEU A N 1
ATOM 691 C CA . LEU A 1 90 ? 3.104 1.157 16.562 1.00 64.31 90 LEU A CA 1
ATOM 692 C C . LEU A 1 90 ? 2.152 2.024 17.395 1.00 64.31 90 LEU A C 1
ATOM 694 O O . LEU A 1 90 ? 2.422 3.208 17.588 1.00 64.31 90 LEU A O 1
ATOM 698 N N . ALA A 1 91 ? 1.045 1.458 17.879 1.00 56.97 91 ALA A N 1
ATOM 699 C CA . ALA A 1 91 ? 0.182 2.117 18.840 1.00 56.97 91 ALA A CA 1
ATOM 700 C C . ALA A 1 91 ? 0.949 2.264 20.167 1.00 56.97 91 ALA A C 1
ATOM 702 O O . ALA A 1 91 ? 1.528 1.280 20.637 1.00 56.97 91 ALA A O 1
ATOM 703 N N . PRO A 1 92 ? 0.988 3.467 20.773 1.00 49.66 92 PRO A N 1
ATOM 704 C CA . PRO A 1 92 ? 1.518 3.605 22.122 1.00 49.66 92 PRO A CA 1
ATOM 705 C C . PRO A 1 92 ? 0.741 2.648 23.026 1.00 49.66 92 PRO A C 1
ATOM 707 O O . PRO A 1 92 ? -0.472 2.497 22.854 1.00 49.66 92 PRO A O 1
ATOM 710 N N . ALA A 1 93 ? 1.440 1.966 23.939 1.00 54.88 93 ALA A N 1
ATOM 711 C CA . ALA A 1 93 ? 0.782 1.180 24.970 1.00 54.88 93 ALA A CA 1
ATOM 712 C C . ALA A 1 93 ? -0.263 2.097 25.606 1.00 54.88 93 ALA A C 1
ATOM 714 O O . ALA A 1 93 ? 0.099 3.132 26.159 1.00 54.88 93 ALA A O 1
ATOM 715 N N . HIS A 1 94 ? -1.545 1.782 25.420 1.00 47.62 94 HIS A N 1
ATOM 716 C CA . HIS A 1 94 ? -2.594 2.463 26.150 1.00 47.62 94 HIS A CA 1
ATOM 717 C C . HIS A 1 94 ? -2.264 2.224 27.619 1.00 47.62 94 HIS A C 1
ATOM 719 O O . HIS A 1 94 ? -2.373 1.098 28.106 1.00 47.62 94 HIS A O 1
ATOM 725 N N . GLU A 1 95 ? -1.760 3.269 28.268 1.00 46.69 95 GLU A N 1
ATOM 726 C CA . GLU A 1 95 ? -1.654 3.370 29.709 1.00 46.69 95 GLU A CA 1
ATOM 727 C C . GLU A 1 95 ? -3.074 3.143 30.228 1.00 46.69 95 GLU A C 1
ATOM 729 O O . GLU A 1 95 ? -3.955 3.996 30.143 1.00 46.69 95 GLU A O 1
ATOM 734 N N . HIS A 1 96 ? -3.323 1.901 30.637 1.00 45.19 96 HIS A N 1
ATOM 735 C CA . HIS A 1 96 ? -4.392 1.560 31.548 1.00 45.19 96 HIS A CA 1
ATOM 736 C C . HIS A 1 96 ? -4.014 2.183 32.891 1.00 45.19 96 HIS A C 1
ATOM 738 O O . HIS A 1 96 ? -3.401 1.524 33.724 1.00 45.19 96 HIS A O 1
ATOM 744 N N . GLU A 1 97 ? -4.343 3.454 33.072 1.00 39.88 97 GLU A N 1
ATOM 745 C CA . GLU A 1 97 ? -4.381 4.093 34.383 1.00 39.88 97 GLU A CA 1
ATOM 746 C C . GLU A 1 97 ? -5.748 4.776 34.518 1.00 39.88 97 GLU A C 1
ATOM 748 O O . GLU A 1 97 ? -5.953 5.914 34.095 1.00 39.88 97 GLU A O 1
ATOM 753 N N . GLU A 1 98 ? -6.712 4.001 35.028 1.00 39.91 98 GLU A N 1
ATOM 754 C CA . GLU A 1 98 ? -7.782 4.523 35.891 1.00 39.91 98 GLU A CA 1
ATOM 755 C C . GLU A 1 98 ? -7.269 4.594 37.333 1.00 39.91 98 GLU A C 1
ATOM 757 O O . GLU A 1 98 ? -6.534 3.660 37.738 1.00 39.91 98 GLU A O 1
#